Protein AF-A0A2I0KQS5-F1 (afdb_monomer_lite)

Sequence (79 aa):
QGAEKYFRRQSRLNWPEGASSRESIRAVTKLNSLQKLISRYAGPTTSSLSCLLQGLLKYEPSERLTAREALSHPFFKNL

InterPro domains:
  IPR011009 Protein kinase-like domain superfamily [SSF56112] (35-78)
  IPR051175 Dual specificity CLK kinases [PTHR45646] (4-78)

Foldseek 3Di:
DPCCVQADPVRHGPPPVPVPDPVNVVVVVPDDDLCVVLVVPDDPLSVQVSVLVCQQPDPDPVSHDDPVRSCVGPSNVVD

pLDDT: mean 84.47, std 8.57, range [54.72, 96.75]

Organism: Punica granatum (NCBI:txid22663)

Radius of gyration: 16.44 Å; chains: 1; bounding box: 42×28×38 Å

Secondary structure (DSSP, 8-state):
--SGGGB-TTS-B--STTTS-HHHHHHHHTSPPHHHHHTTS-SHHHHHHHHHHHHHT-SSGGGSPPHHHHHTSHHHHT-

Structure (mmCIF, N/CA/C/O backbone):
data_AF-A0A2I0KQS5-F1
#
_entry.id   AF-A0A2I0KQS5-F1
#
loop_
_atom_site.group_PDB
_atom_site.id
_atom_site.type_symbol
_atom_site.label_atom_id
_atom_site.label_alt_id
_atom_site.label_comp_id
_atom_site.label_asym_id
_atom_site.label_entity_id
_atom_site.label_seq_id
_atom_site.pdbx_PDB_ins_code
_atom_site.Cartn_x
_atom_site.Cartn_y
_atom_site.Cartn_z
_atom_site.occupancy
_atom_site.B_iso_or_equiv
_atom_site.auth_seq_id
_atom_site.auth_comp_id
_atom_site.auth_asym_id
_atom_site.auth_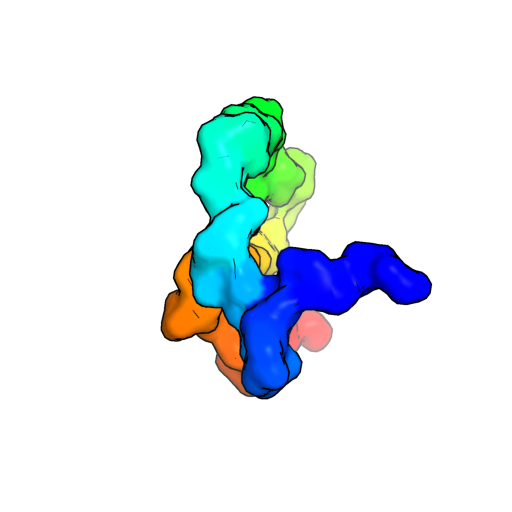atom_id
_atom_site.pdbx_PDB_model_num
ATOM 1 N N . GLN A 1 1 ? -10.534 -20.985 15.057 1.00 54.72 1 GLN A N 1
ATOM 2 C CA . GLN A 1 1 ? -11.719 -20.129 15.302 1.00 54.72 1 GLN A CA 1
ATOM 3 C C . GLN A 1 1 ? -11.344 -18.711 15.776 1.00 54.72 1 GLN A C 1
ATOM 5 O O . GLN A 1 1 ? -11.964 -18.173 16.677 1.00 54.72 1 GLN A O 1
ATOM 10 N N . GLY A 1 2 ? -10.330 -18.056 15.189 1.00 76.38 2 GLY A N 1
ATOM 11 C CA . GLY A 1 2 ? -9.873 -16.737 15.675 1.00 76.38 2 GLY A CA 1
ATOM 12 C C . GLY A 1 2 ? -10.384 -15.533 14.880 1.00 76.38 2 GLY A C 1
ATOM 13 O O . GLY A 1 2 ? -10.299 -14.405 15.363 1.00 76.38 2 GLY A O 1
ATOM 14 N N . ALA A 1 3 ? -10.876 -15.765 13.658 1.00 78.31 3 ALA A N 1
ATOM 15 C CA . ALA A 1 3 ? -11.115 -14.703 12.686 1.00 78.31 3 ALA A CA 1
ATOM 16 C C . ALA A 1 3 ? -12.561 -14.182 12.653 1.00 78.31 3 ALA A C 1
ATOM 18 O O . ALA A 1 3 ? -12.786 -13.087 12.155 1.00 78.31 3 ALA A O 1
ATOM 19 N N . GLU A 1 4 ? -13.528 -14.915 13.213 1.00 83.88 4 GLU A N 1
ATOM 20 C CA . GLU A 1 4 ? -14.961 -14.566 13.180 1.00 83.88 4 GLU A CA 1
ATOM 21 C C . GLU A 1 4 ? -15.251 -13.175 13.764 1.00 83.88 4 GLU A C 1
ATOM 23 O O . GLU A 1 4 ? -16.079 -12.441 13.235 1.00 83.88 4 GLU A O 1
ATOM 28 N N . LYS A 1 5 ? -14.483 -12.752 14.778 1.00 82.38 5 LYS A N 1
ATOM 29 C CA . LYS A 1 5 ? -14.556 -11.409 15.382 1.00 82.38 5 LYS A CA 1
ATOM 30 C C . LYS A 1 5 ? -14.259 -10.250 14.417 1.00 82.38 5 LYS A C 1
ATOM 32 O O . LYS A 1 5 ? -14.556 -9.106 14.743 1.00 82.38 5 LYS A O 1
ATOM 37 N N . TYR A 1 6 ? -13.655 -10.525 13.259 1.00 78.31 6 TYR A N 1
ATOM 38 C CA . TYR A 1 6 ? -13.348 -9.521 12.238 1.00 78.31 6 TYR A CA 1
ATOM 39 C C . TYR A 1 6 ? -14.443 -9.391 11.171 1.00 78.31 6 TYR A C 1
ATOM 41 O O . TYR A 1 6 ? -14.322 -8.537 10.297 1.00 78.31 6 TYR A O 1
ATOM 49 N N . PHE A 1 7 ? -15.510 -10.196 11.214 1.00 85.62 7 PHE A N 1
ATOM 50 C CA . PHE A 1 7 ? -16.576 -10.191 10.209 1.00 85.62 7 PHE A CA 1
ATOM 51 C C . PHE A 1 7 ? -17.936 -9.850 10.832 1.00 85.62 7 PHE A C 1
ATOM 53 O O . PHE A 1 7 ? -18.247 -10.216 11.962 1.00 85.62 7 PHE A O 1
ATOM 60 N N . ARG A 1 8 ? -18.777 -9.135 10.080 1.00 85.62 8 ARG A N 1
ATOM 61 C CA . ARG A 1 8 ? -20.193 -8.919 10.406 1.00 85.62 8 ARG A CA 1
ATOM 62 C C . ARG A 1 8 ? -20.990 -10.195 10.109 1.00 85.62 8 ARG A C 1
ATOM 64 O O . ARG A 1 8 ? -20.534 -11.055 9.362 1.00 85.62 8 ARG A O 1
ATOM 71 N N . ARG A 1 9 ? -22.235 -10.272 10.602 1.00 81.94 9 ARG A N 1
ATOM 72 C CA . ARG A 1 9 ? -23.161 -11.417 10.408 1.00 81.94 9 ARG A CA 1
ATOM 73 C C . ARG A 1 9 ? -23.354 -11.869 8.944 1.00 81.94 9 ARG A C 1
ATOM 75 O O . ARG A 1 9 ? -23.805 -12.979 8.719 1.00 81.94 9 ARG A O 1
ATOM 82 N N . GLN A 1 10 ? -23.014 -11.027 7.965 1.00 81.69 10 GLN A N 1
ATOM 83 C CA . GLN A 1 10 ? -23.099 -11.301 6.522 1.00 81.69 10 GLN A CA 1
ATOM 84 C C . GLN A 1 10 ? -21.744 -11.673 5.883 1.00 81.69 10 GLN A C 1
ATOM 86 O O . GLN A 1 10 ? -21.555 -11.462 4.688 1.00 81.69 10 GLN A O 1
ATOM 91 N N . SER A 1 11 ? -20.756 -12.117 6.667 1.00 81.25 11 SER A N 1
ATOM 92 C CA . SER A 1 11 ? -19.386 -12.417 6.203 1.00 81.25 11 SER A CA 1
ATOM 93 C C . SER A 1 11 ? -18.658 -11.241 5.537 1.00 81.25 11 SER A C 1
ATOM 95 O O . SER A 1 11 ? -17.614 -11.412 4.912 1.00 81.25 11 SER A O 1
ATOM 97 N N . ARG A 1 12 ? -19.175 -10.016 5.686 1.00 82.94 12 ARG A N 1
ATOM 98 C CA . ARG A 1 12 ? -1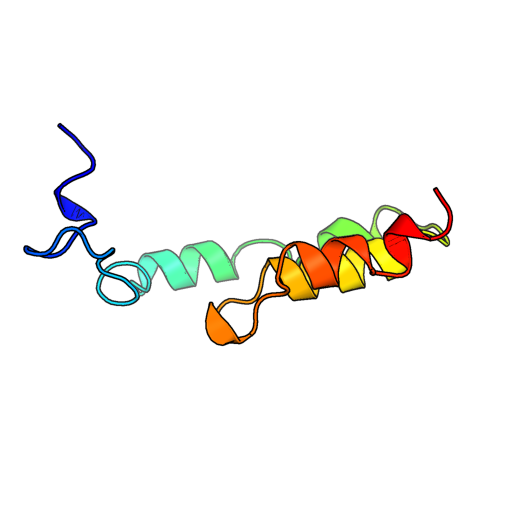8.471 -8.793 5.294 1.00 82.94 12 ARG A CA 1
ATOM 99 C C . ARG A 1 12 ? -17.480 -8.426 6.382 1.00 82.94 12 ARG A C 1
ATOM 101 O O . ARG A 1 12 ? -17.832 -8.465 7.560 1.00 82.94 12 ARG A O 1
ATOM 108 N N . LEU A 1 13 ? -16.269 -8.042 5.991 1.00 80.75 13 LEU A N 1
ATOM 109 C CA . LEU A 1 13 ? -15.266 -7.535 6.921 1.00 80.75 13 LEU A CA 1
ATOM 110 C C . LEU A 1 13 ? -15.862 -6.386 7.745 1.00 80.75 13 LEU A C 1
ATOM 112 O O . LEU A 1 13 ? -16.500 -5.485 7.196 1.00 80.75 13 LEU A O 1
ATOM 116 N N . ASN A 1 14 ? -15.665 -6.424 9.059 1.00 80.38 14 ASN A N 1
ATOM 117 C CA . ASN A 1 14 ? -16.016 -5.328 9.945 1.00 80.38 14 ASN A CA 1
ATOM 118 C C . ASN A 1 14 ? -14.937 -4.240 9.836 1.00 80.38 14 ASN A C 1
ATOM 120 O O . ASN A 1 14 ? -14.049 -4.136 10.674 1.00 80.38 14 ASN A O 1
ATOM 124 N N . TRP A 1 15 ? -14.963 -3.503 8.726 1.00 72.56 15 TRP A N 1
ATOM 125 C CA . TRP A 1 15 ? -14.054 -2.401 8.424 1.00 72.56 15 TRP A CA 1
ATOM 126 C C . TRP A 1 15 ? -14.873 -1.158 8.050 1.00 72.56 15 TRP A C 1
ATOM 128 O O . TRP A 1 15 ? -15.811 -1.291 7.260 1.00 72.56 15 TRP A O 1
ATOM 138 N N . PRO A 1 16 ? -14.520 0.035 8.559 1.00 74.88 16 PRO A N 1
ATOM 139 C CA . PRO A 1 16 ? -13.392 0.310 9.452 1.00 74.88 16 PRO A CA 1
ATOM 140 C C . PRO A 1 16 ? -13.691 0.061 10.944 1.00 74.88 16 PRO A C 1
ATOM 142 O O . PRO A 1 16 ? -12.761 0.121 11.752 1.00 74.88 16 PRO A O 1
ATOM 145 N N . GLU A 1 17 ? -14.943 -0.224 11.339 1.00 73.19 17 GLU A N 1
ATOM 146 C CA . GLU A 1 17 ? -15.299 -0.401 12.756 1.00 73.19 17 GLU A CA 1
ATOM 147 C C . GLU A 1 17 ? -14.475 -1.497 13.451 1.00 73.19 17 GLU A C 1
ATOM 149 O O . GLU A 1 17 ? -14.604 -2.684 13.170 1.00 73.19 17 GLU A O 1
ATOM 154 N N . GLY A 1 18 ? -13.653 -1.088 14.422 1.00 66.06 18 GLY A N 1
ATOM 155 C CA . GLY A 1 18 ? -12.784 -1.978 15.200 1.00 66.06 18 GLY A CA 1
ATOM 156 C C . GLY A 1 18 ? -11.356 -2.110 14.663 1.00 66.06 18 GLY A C 1
ATOM 157 O O . GLY A 1 18 ? -10.499 -2.636 15.370 1.00 66.06 18 GLY A O 1
ATOM 158 N N . ALA A 1 19 ? -11.063 -1.588 13.470 1.00 68.31 19 ALA A N 1
ATOM 159 C CA . ALA A 1 19 ? -9.718 -1.606 12.892 1.00 68.31 19 ALA A CA 1
ATOM 160 C C . ALA A 1 19 ? -8.926 -0.301 13.121 1.00 68.31 19 ALA A C 1
ATOM 162 O O . ALA A 1 19 ? -7.692 -0.290 13.104 1.00 68.31 19 ALA A O 1
ATOM 163 N N . SER A 1 20 ? -9.633 0.794 13.398 1.00 73.38 20 SER A N 1
ATOM 164 C CA . SER A 1 20 ? -9.100 2.138 13.651 1.00 73.38 20 SER A CA 1
ATOM 165 C C . SER A 1 20 ? -9.197 2.547 15.129 1.00 73.38 20 SER A C 1
ATOM 167 O O . SER A 1 20 ? -9.590 3.665 15.458 1.00 73.38 20 SER A O 1
ATOM 169 N N . SER A 1 21 ? -8.829 1.648 16.053 1.00 80.19 21 SER A N 1
ATOM 170 C CA . SER A 1 21 ? -8.715 2.012 17.474 1.00 80.19 21 SER A CA 1
ATOM 171 C C . SER A 1 21 ? -7.643 3.087 17.695 1.00 80.19 21 SER A C 1
ATOM 173 O O . SER A 1 21 ? -6.691 3.214 16.917 1.00 80.19 21 SER A O 1
ATOM 175 N N . ARG A 1 22 ? -7.753 3.854 18.788 1.00 82.19 22 ARG A N 1
ATOM 176 C CA . ARG A 1 22 ? -6.750 4.880 19.135 1.00 82.19 22 ARG A CA 1
ATOM 177 C C . ARG A 1 22 ? -5.369 4.251 19.328 1.00 82.19 22 ARG A C 1
ATOM 179 O O . ARG A 1 22 ? -4.363 4.863 18.981 1.00 82.19 22 ARG A O 1
ATOM 186 N N . GLU A 1 23 ? -5.321 3.029 19.846 1.00 83.06 23 GLU A N 1
ATOM 187 C CA . GLU A 1 23 ? -4.111 2.233 20.040 1.00 83.06 23 GLU A CA 1
ATOM 188 C C . GLU A 1 23 ? -3.489 1.836 18.697 1.00 83.06 23 GLU A C 1
ATOM 190 O O . GLU A 1 23 ? -2.284 2.005 18.520 1.00 83.06 23 GLU A O 1
ATOM 195 N N . SER A 1 24 ? -4.309 1.382 17.741 1.00 80.25 24 SER A N 1
ATOM 196 C CA . SER A 1 24 ? -3.886 1.041 16.375 1.00 80.25 24 SER A CA 1
ATOM 197 C C . SER A 1 24 ? -3.302 2.264 15.664 1.00 80.25 24 SER A C 1
ATOM 199 O O . SER A 1 24 ? -2.176 2.223 15.169 1.00 80.25 24 SER A O 1
ATOM 201 N N . ILE A 1 25 ? -4.004 3.403 15.723 1.00 82.44 25 ILE A N 1
ATOM 202 C CA . ILE A 1 25 ? -3.533 4.670 15.145 1.00 82.44 25 ILE A CA 1
ATOM 203 C C . ILE A 1 25 ? -2.203 5.085 15.785 1.00 82.44 25 ILE A C 1
ATOM 205 O O . ILE A 1 25 ? -1.241 5.375 15.075 1.00 82.44 25 ILE A O 1
ATOM 209 N N . ARG A 1 26 ? -2.099 5.051 17.122 1.00 85.69 26 ARG A N 1
ATOM 210 C CA . ARG A 1 26 ? -0.851 5.366 17.838 1.00 85.69 26 ARG A CA 1
ATOM 211 C C . ARG A 1 26 ? 0.294 4.442 17.432 1.00 85.69 26 ARG A C 1
ATOM 213 O O . ARG A 1 26 ? 1.406 4.925 17.238 1.00 85.69 26 ARG A O 1
ATOM 220 N N . ALA A 1 27 ? 0.048 3.142 17.291 1.00 87.00 27 ALA A N 1
ATOM 221 C CA . ALA A 1 27 ? 1.060 2.190 16.847 1.00 87.00 27 ALA A CA 1
ATOM 222 C C . ALA A 1 27 ? 1.558 2.524 15.432 1.00 87.00 27 ALA A C 1
ATOM 224 O O . ALA A 1 27 ? 2.766 2.625 15.229 1.00 87.00 27 ALA A O 1
ATOM 225 N N . VAL A 1 28 ? 0.647 2.795 14.491 1.00 84.19 28 VAL A N 1
ATOM 226 C CA . VAL A 1 28 ? 0.991 3.162 13.107 1.00 84.19 28 VAL A CA 1
ATOM 227 C C . VAL A 1 28 ? 1.753 4.488 13.046 1.00 84.19 28 VAL A C 1
ATOM 229 O O . VAL A 1 28 ? 2.757 4.576 12.347 1.00 84.19 28 VAL A O 1
ATOM 232 N N . THR A 1 29 ? 1.354 5.503 13.820 1.00 82.69 29 THR A N 1
ATOM 233 C CA . THR A 1 29 ? 2.048 6.809 13.837 1.00 82.69 29 THR A CA 1
ATOM 234 C C . THR A 1 29 ? 3.486 6.750 14.359 1.00 82.69 29 THR A C 1
ATOM 236 O O . THR A 1 29 ? 4.278 7.634 14.047 1.00 82.69 29 THR A O 1
ATOM 239 N N . LYS A 1 30 ? 3.845 5.719 15.138 1.00 88.62 30 LYS A N 1
ATOM 240 C CA . LYS A 1 30 ? 5.220 5.500 15.619 1.00 88.62 30 LYS A CA 1
ATOM 241 C C . LYS A 1 30 ? 6.123 4.840 14.575 1.00 88.62 30 LYS A C 1
ATOM 243 O O . LYS A 1 30 ? 7.336 4.800 14.771 1.00 88.62 30 LYS A O 1
ATOM 248 N N . LEU A 1 31 ? 5.557 4.290 13.501 1.00 88.50 31 LEU A N 1
ATOM 249 C CA . LEU A 1 31 ? 6.330 3.660 12.437 1.00 88.50 31 LEU A CA 1
ATOM 250 C C . LEU A 1 31 ? 7.029 4.717 11.576 1.00 88.50 31 LEU A C 1
ATOM 252 O O . LEU A 1 31 ? 6.576 5.854 11.438 1.00 88.50 31 LEU A O 1
ATOM 256 N N . ASN A 1 32 ? 8.138 4.324 10.953 1.00 86.75 32 ASN A N 1
ATOM 257 C CA . ASN A 1 32 ? 8.769 5.157 9.936 1.00 86.75 32 ASN A CA 1
ATOM 258 C C . ASN A 1 32 ? 7.821 5.338 8.747 1.00 86.75 32 ASN A C 1
ATOM 260 O O . ASN A 1 32 ? 7.176 4.383 8.313 1.00 86.75 32 ASN A O 1
ATOM 264 N N . SER A 1 33 ? 7.776 6.549 8.186 1.00 87.19 33 SER A N 1
ATOM 265 C CA . SER A 1 33 ? 7.011 6.779 6.963 1.00 87.19 33 SER A CA 1
ATOM 266 C C . SER A 1 33 ? 7.558 5.918 5.825 1.00 87.19 33 SER A C 1
ATOM 268 O O . SER A 1 33 ? 8.766 5.686 5.726 1.00 87.19 33 SER A O 1
ATOM 270 N N . LEU A 1 34 ? 6.668 5.483 4.931 1.00 84.69 34 LEU A N 1
ATOM 271 C CA . LEU A 1 34 ? 7.036 4.709 3.744 1.00 84.69 34 LEU A CA 1
ATOM 272 C C . LEU A 1 34 ? 8.143 5.410 2.939 1.00 84.69 34 LEU A C 1
ATOM 274 O O . LEU A 1 34 ? 9.112 4.778 2.534 1.00 84.69 34 LEU A O 1
ATOM 278 N N . GLN A 1 35 ? 8.048 6.737 2.803 1.00 81.19 35 GLN A N 1
ATOM 279 C CA . GLN A 1 35 ? 9.083 7.557 2.174 1.00 81.19 35 GLN A CA 1
ATOM 280 C C . GLN A 1 35 ? 10.442 7.392 2.866 1.00 81.19 35 GLN A C 1
ATOM 282 O O . GLN A 1 35 ? 11.420 7.088 2.196 1.00 81.19 35 GLN A O 1
ATOM 287 N N . LYS A 1 36 ? 10.515 7.495 4.201 1.00 85.62 36 LYS A N 1
ATOM 288 C CA . LYS A 1 36 ? 11.774 7.318 4.950 1.00 85.62 36 LYS A CA 1
ATOM 289 C C . LYS A 1 36 ? 12.367 5.916 4.815 1.00 85.62 36 LYS A C 1
ATOM 291 O O . LYS A 1 36 ? 13.584 5.777 4.898 1.00 85.62 36 LYS A O 1
ATOM 296 N N . LEU A 1 37 ? 11.536 4.886 4.657 1.00 87.38 37 LEU A N 1
ATOM 297 C CA . LEU A 1 37 ? 12.006 3.517 4.438 1.00 87.38 37 LEU A CA 1
ATOM 298 C C . LEU A 1 37 ? 12.601 3.356 3.036 1.00 87.38 37 LEU A C 1
ATOM 300 O O . LEU A 1 37 ? 13.684 2.796 2.900 1.00 87.38 37 LEU A O 1
ATOM 304 N N . ILE A 1 38 ? 11.927 3.890 2.016 1.00 85.06 38 ILE A N 1
ATOM 305 C CA . ILE A 1 38 ? 12.338 3.740 0.615 1.00 85.06 38 ILE A CA 1
ATOM 306 C C . ILE A 1 38 ? 13.511 4.656 0.265 1.00 85.06 38 ILE A C 1
ATOM 308 O O . ILE A 1 38 ? 14.424 4.212 -0.417 1.00 85.06 38 ILE A O 1
ATOM 312 N N . SER A 1 39 ? 13.548 5.895 0.769 1.00 81.88 39 SER A N 1
ATOM 313 C CA . SER A 1 39 ? 14.626 6.864 0.498 1.00 81.88 39 SER A CA 1
ATOM 314 C C . SER A 1 39 ? 16.022 6.374 0.894 1.00 81.88 39 SER A C 1
ATOM 316 O O . SER A 1 39 ? 17.011 6.917 0.415 1.00 81.88 39 SER A O 1
ATOM 318 N N . ARG A 1 40 ? 16.121 5.347 1.748 1.00 83.69 40 ARG A N 1
ATOM 319 C CA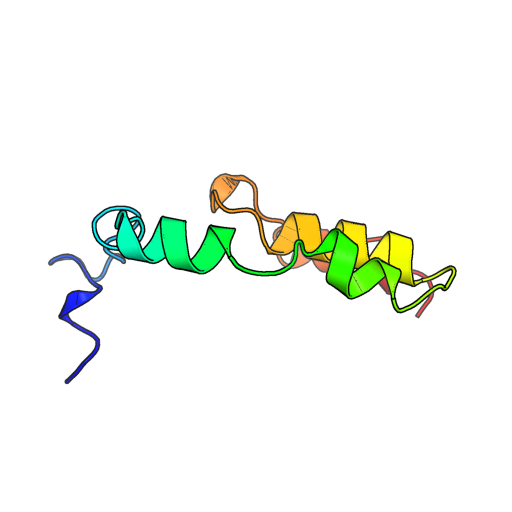 . ARG A 1 40 ? 17.388 4.680 2.097 1.00 83.69 40 ARG A CA 1
ATOM 320 C C . ARG A 1 40 ? 17.991 3.906 0.925 1.00 83.69 40 ARG A C 1
ATOM 322 O O . ARG A 1 40 ? 19.196 3.695 0.888 1.00 83.69 40 ARG A O 1
ATOM 329 N N . TYR A 1 41 ? 17.155 3.499 -0.021 1.00 80.06 41 TYR A N 1
ATOM 330 C CA . TYR A 1 41 ? 17.540 2.829 -1.248 1.00 80.06 41 TYR A CA 1
ATOM 331 C C . TYR A 1 41 ? 17.498 3.892 -2.354 1.00 80.06 41 TYR A C 1
ATOM 333 O O . TYR A 1 41 ? 16.449 4.197 -2.920 1.00 80.06 41 TYR A O 1
ATOM 341 N N . ALA A 1 42 ? 18.626 4.558 -2.601 1.00 71.25 42 ALA A N 1
ATOM 342 C CA . ALA A 1 42 ? 18.717 5.582 -3.638 1.00 71.25 42 ALA A CA 1
ATOM 343 C C . ALA A 1 42 ? 18.926 4.912 -5.005 1.00 71.25 42 ALA A C 1
ATOM 345 O O . ALA A 1 42 ? 19.932 4.239 -5.217 1.00 71.25 42 ALA A O 1
ATOM 346 N N . GLY A 1 43 ? 17.980 5.085 -5.931 1.00 77.69 43 GLY A N 1
ATOM 347 C CA . GLY A 1 43 ? 18.110 4.584 -7.296 1.00 77.69 43 GLY A CA 1
ATOM 348 C C . GLY A 1 43 ? 17.009 5.106 -8.227 1.00 77.69 43 GLY A C 1
ATOM 349 O O . GLY A 1 43 ? 15.939 5.494 -7.757 1.00 77.69 43 GLY A O 1
ATOM 350 N N . PRO A 1 44 ? 17.221 5.093 -9.555 1.00 75.06 44 PRO A N 1
ATOM 351 C CA . PRO A 1 44 ? 16.217 5.542 -10.527 1.00 75.06 44 PRO A CA 1
ATOM 352 C C . PRO A 1 44 ? 14.880 4.789 -10.428 1.00 75.06 44 PRO A C 1
ATOM 354 O O . PRO A 1 44 ? 13.824 5.341 -10.720 1.00 75.06 44 PRO A O 1
ATOM 357 N N . THR A 1 45 ? 14.920 3.532 -9.984 1.00 82.12 45 THR A N 1
ATOM 358 C CA . THR A 1 45 ? 13.750 2.660 -9.814 1.00 82.12 45 THR A CA 1
ATOM 359 C C . THR A 1 45 ? 13.029 2.866 -8.481 1.00 82.12 45 THR A C 1
ATOM 361 O O . THR A 1 45 ? 11.888 2.436 -8.323 1.00 82.12 45 THR A O 1
ATOM 364 N N . THR A 1 46 ? 13.652 3.527 -7.502 1.00 86.56 46 THR A N 1
ATOM 365 C CA . THR A 1 46 ? 13.081 3.623 -6.150 1.00 86.56 46 THR A CA 1
ATOM 366 C C . THR A 1 46 ? 12.022 4.712 -6.041 1.00 86.56 46 THR A C 1
ATOM 368 O O . THR A 1 46 ? 11.080 4.582 -5.259 1.00 86.56 46 THR A O 1
ATOM 371 N N . SER A 1 47 ? 12.089 5.731 -6.901 1.00 86.25 47 SER A N 1
ATOM 372 C CA . SER A 1 47 ? 11.031 6.732 -7.064 1.00 86.25 47 SER A CA 1
ATOM 373 C C . SER A 1 47 ? 9.751 6.121 -7.651 1.00 86.25 47 SER A C 1
ATOM 375 O O . SER A 1 47 ? 8.667 6.318 -7.097 1.00 86.25 47 SER A O 1
ATOM 377 N N . SER A 1 48 ? 9.865 5.317 -8.715 1.00 89.50 48 SER A N 1
ATOM 378 C CA . SER A 1 48 ? 8.721 4.633 -9.329 1.00 89.50 48 SER A CA 1
ATOM 379 C C . SER A 1 48 ? 8.159 3.534 -8.421 1.00 89.50 48 SER A C 1
ATOM 381 O O . SER A 1 48 ? 6.941 3.388 -8.333 1.00 89.50 48 SER A O 1
ATOM 383 N N . LEU A 1 49 ? 9.007 2.830 -7.664 1.00 90.12 49 LEU A N 1
ATOM 384 C CA . LEU A 1 49 ? 8.562 1.900 -6.622 1.00 90.12 49 LEU A 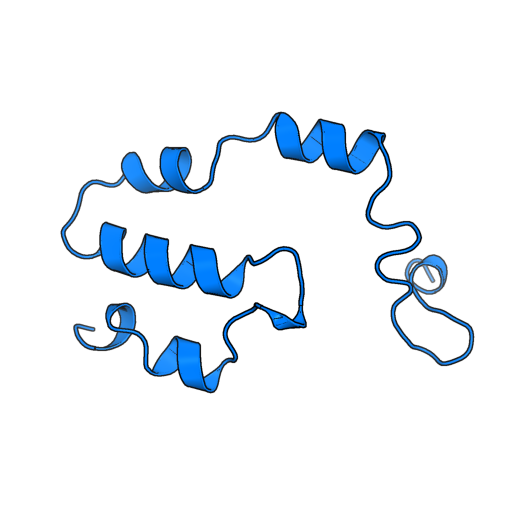CA 1
ATOM 385 C C . LEU A 1 49 ? 7.791 2.617 -5.504 1.00 90.12 49 LEU A C 1
ATOM 387 O O . LEU A 1 49 ? 6.739 2.148 -5.081 1.00 90.12 49 LEU A O 1
ATOM 391 N N . SER A 1 50 ? 8.286 3.768 -5.038 1.00 90.25 50 SER A N 1
ATOM 392 C CA . SER A 1 50 ? 7.609 4.570 -4.012 1.00 90.25 50 SER A CA 1
ATOM 393 C C . SER A 1 50 ? 6.218 5.006 -4.461 1.00 90.25 50 SER A C 1
ATOM 395 O O . SER A 1 50 ? 5.262 4.871 -3.700 1.00 90.25 50 SER A O 1
ATOM 397 N N . CYS A 1 51 ? 6.084 5.460 -5.709 1.00 90.81 51 CYS A N 1
ATOM 398 C CA . CYS A 1 51 ? 4.795 5.845 -6.278 1.00 90.81 51 CYS A CA 1
ATOM 399 C C . CYS A 1 51 ? 3.817 4.656 -6.339 1.00 90.81 51 CYS A C 1
ATOM 401 O O . CYS A 1 51 ? 2.682 4.772 -5.873 1.00 90.81 51 CYS A O 1
ATOM 403 N N . LEU A 1 52 ? 4.285 3.485 -6.788 1.00 93.94 52 LEU A N 1
ATOM 404 C CA . LEU A 1 52 ? 3.485 2.258 -6.803 1.00 93.94 52 LEU A CA 1
ATOM 405 C C . LEU A 1 52 ? 3.009 1.868 -5.395 1.00 93.94 52 LEU A C 1
ATOM 407 O O . LEU A 1 52 ? 1.820 1.630 -5.178 1.00 93.94 52 L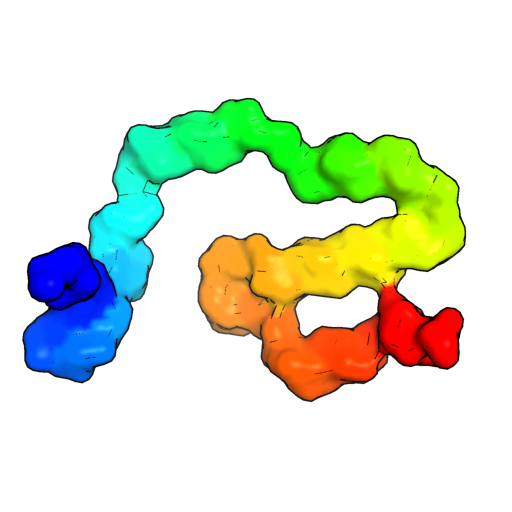EU A O 1
ATOM 411 N N . LEU A 1 53 ? 3.926 1.818 -4.424 1.00 93.81 53 LEU A N 1
ATOM 412 C CA . LEU A 1 53 ? 3.611 1.421 -3.050 1.00 93.81 53 LEU A CA 1
ATOM 413 C C . LEU A 1 53 ? 2.660 2.410 -2.368 1.00 93.81 53 LEU A C 1
ATOM 415 O O . LEU A 1 53 ? 1.771 1.982 -1.637 1.00 93.81 53 LEU A O 1
ATOM 419 N N . GLN A 1 54 ? 2.796 3.713 -2.627 1.00 92.31 54 GLN A N 1
ATOM 420 C CA . GLN A 1 54 ? 1.861 4.721 -2.118 1.00 92.31 54 GLN A CA 1
ATOM 421 C C . GLN A 1 54 ? 0.439 4.515 -2.648 1.00 92.31 54 GLN A C 1
ATOM 423 O O . GLN A 1 54 ? -0.512 4.726 -1.898 1.00 92.31 54 GLN A O 1
ATOM 428 N N . GLY A 1 55 ? 0.285 4.090 -3.905 1.00 94.19 55 GLY A N 1
ATOM 429 C CA . GLY A 1 55 ? -1.020 3.771 -4.485 1.00 94.19 55 GLY A CA 1
ATOM 430 C C . GLY A 1 55 ? -1.616 2.458 -3.964 1.00 94.19 55 GLY A C 1
ATOM 431 O O . GLY A 1 55 ? -2.817 2.379 -3.725 1.00 94.19 55 GLY A O 1
ATOM 432 N N . LEU A 1 56 ? -0.793 1.430 -3.736 1.00 95.38 56 LEU A N 1
ATOM 433 C CA . LEU A 1 56 ? -1.250 0.139 -3.199 1.00 95.38 56 LEU A CA 1
ATOM 434 C C . LEU A 1 56 ? -1.630 0.211 -1.715 1.00 95.38 56 LEU A C 1
ATOM 436 O O . LEU A 1 56 ? -2.583 -0.434 -1.280 1.00 95.38 56 LEU A O 1
ATOM 440 N N . LEU A 1 57 ? -0.887 0.995 -0.933 1.00 91.50 57 LEU A N 1
ATOM 441 C CA . LEU A 1 57 ? -1.027 1.092 0.522 1.00 91.50 57 LEU A CA 1
ATOM 442 C C . LEU A 1 57 ? -1.885 2.289 0.958 1.00 91.50 57 LEU A C 1
ATOM 444 O O . LEU A 1 57 ? -1.748 2.774 2.084 1.00 91.50 57 LEU A O 1
ATOM 448 N N . LYS A 1 58 ? -2.782 2.770 0.087 1.00 89.19 58 LYS A N 1
ATOM 449 C CA . LYS A 1 58 ? -3.781 3.774 0.463 1.00 89.19 58 LYS A CA 1
ATOM 450 C C . LYS A 1 58 ? -4.659 3.254 1.597 1.00 89.19 58 LYS A C 1
ATOM 452 O O . LYS A 1 58 ? -5.129 2.111 1.579 1.00 89.19 58 LYS A O 1
ATOM 457 N N . TYR A 1 59 ? -4.878 4.124 2.583 1.00 81.44 59 TYR A N 1
ATOM 458 C CA . TYR A 1 59 ? -5.698 3.815 3.749 1.00 81.44 59 TYR A CA 1
ATOM 459 C C . TYR A 1 59 ? -7.124 3.451 3.322 1.00 81.44 59 TYR A C 1
ATOM 461 O O . TYR A 1 59 ? -7.596 2.350 3.620 1.00 81.44 59 TYR A O 1
ATOM 469 N N . GLU A 1 60 ? -7.754 4.341 2.552 1.00 83.44 60 GLU A N 1
ATOM 470 C CA . GLU A 1 60 ? -9.096 4.145 2.020 1.00 83.44 60 GLU A CA 1
ATOM 471 C C . GLU A 1 60 ? -9.080 3.108 0.880 1.00 83.44 60 GLU A C 1
ATOM 473 O O . GLU A 1 60 ? -8.395 3.324 -0.125 1.00 83.44 60 GLU A O 1
ATOM 478 N N . PRO A 1 61 ? -9.805 1.975 1.003 1.00 85.75 61 PRO A N 1
ATOM 479 C CA . PRO A 1 61 ? -9.866 0.959 -0.044 1.00 85.75 61 PRO A CA 1
ATOM 480 C C . PRO A 1 61 ? -10.250 1.491 -1.424 1.00 85.75 61 PRO A C 1
ATOM 482 O O . PRO A 1 61 ? -9.693 1.014 -2.409 1.00 85.75 61 PRO A O 1
ATOM 485 N N . SER A 1 62 ? -11.166 2.463 -1.506 1.00 89.00 62 SER A N 1
ATOM 486 C CA . SER A 1 62 ? -11.604 3.024 -2.790 1.00 89.00 62 SER A CA 1
ATOM 487 C C . SER A 1 62 ? -10.545 3.883 -3.483 1.00 89.00 62 SER A C 1
ATOM 489 O O . SER A 1 62 ? -10.678 4.150 -4.670 1.00 89.00 62 SER A O 1
ATOM 491 N N . GLU A 1 63 ? -9.501 4.315 -2.768 1.00 92.56 63 GLU A N 1
ATOM 492 C CA . GLU A 1 63 ? -8.368 5.048 -3.347 1.00 92.56 63 GLU A CA 1
ATOM 493 C C . GLU A 1 63 ? -7.215 4.132 -3.784 1.00 92.56 63 GLU A C 1
ATOM 495 O O . GLU A 1 63 ? -6.244 4.616 -4.371 1.00 92.56 63 GLU A O 1
ATOM 500 N N . ARG A 1 64 ? -7.258 2.833 -3.456 1.00 95.25 64 ARG A N 1
ATOM 501 C CA . ARG A 1 64 ? -6.158 1.913 -3.777 1.00 95.25 64 ARG A CA 1
ATOM 502 C C . ARG A 1 64 ? -6.099 1.632 -5.268 1.00 95.25 64 ARG A C 1
ATOM 504 O O . ARG A 1 64 ? -7.124 1.421 -5.910 1.00 95.25 64 ARG A O 1
ATOM 511 N N . LEU A 1 65 ? -4.875 1.505 -5.775 1.00 96.75 65 LEU A N 1
ATOM 512 C CA . LEU A 1 65 ? -4.649 0.962 -7.111 1.00 96.75 65 LEU A CA 1
ATOM 513 C C . LEU A 1 65 ? -5.226 -0.451 -7.217 1.00 96.75 65 LEU A C 1
ATOM 515 O O . LEU A 1 65 ? -4.959 -1.322 -6.383 1.00 96.75 65 LEU A O 1
ATOM 519 N N . THR A 1 66 ? -5.962 -0.695 -8.293 1.00 96.19 66 THR A N 1
ATOM 520 C CA . THR A 1 66 ? -6.348 -2.044 -8.700 1.00 96.19 66 THR A CA 1
ATOM 521 C C . THR A 1 66 ? -5.130 -2.821 -9.201 1.00 96.19 66 THR A C 1
ATOM 523 O O . THR A 1 66 ? -4.121 -2.247 -9.619 1.00 96.19 66 THR A O 1
ATOM 526 N N . ALA A 1 67 ? -5.232 -4.153 -9.241 1.00 95.44 67 ALA A N 1
ATOM 527 C CA . ALA A 1 67 ? -4.170 -4.997 -9.794 1.00 95.44 67 ALA A CA 1
ATOM 528 C C . ALA A 1 67 ? -3.819 -4.620 -11.247 1.00 95.44 67 ALA A C 1
ATOM 530 O O . ALA A 1 67 ? -2.649 -4.606 -11.623 1.00 95.44 67 ALA A O 1
ATOM 531 N N . ARG A 1 68 ? -4.825 -4.260 -12.056 1.00 96.38 68 ARG A N 1
ATOM 532 C CA . ARG A 1 68 ? -4.635 -3.855 -13.455 1.00 96.38 68 ARG A CA 1
ATOM 533 C C . ARG A 1 68 ? -3.868 -2.537 -13.577 1.00 96.38 68 ARG A C 1
ATOM 535 O O . ARG A 1 68 ? -2.968 -2.432 -14.410 1.00 96.38 68 ARG A O 1
ATOM 542 N N . GLU A 1 69 ? -4.209 -1.545 -12.759 1.00 96.19 69 GLU A N 1
ATOM 543 C CA . GLU A 1 69 ? -3.510 -0.254 -12.745 1.00 96.19 69 GLU A CA 1
ATOM 544 C C . GLU A 1 69 ? -2.082 -0.405 -12.217 1.00 96.19 69 GLU A C 1
ATOM 546 O O . GLU A 1 69 ? -1.152 0.142 -12.807 1.00 96.19 69 GLU A O 1
ATOM 551 N N . ALA A 1 70 ? -1.892 -1.211 -11.167 1.00 96.06 70 ALA A N 1
ATOM 552 C CA . ALA A 1 70 ? -0.580 -1.511 -10.607 1.00 96.06 70 ALA A CA 1
ATOM 553 C C . ALA A 1 70 ? 0.353 -2.152 -11.645 1.00 96.06 70 ALA A C 1
ATOM 555 O O . ALA A 1 70 ? 1.474 -1.685 -11.817 1.00 96.06 70 ALA A O 1
ATOM 556 N N . LEU A 1 71 ? -0.115 -3.155 -12.397 1.00 94.81 71 LEU A N 1
ATOM 557 C CA . LEU A 1 71 ? 0.669 -3.792 -13.468 1.00 94.81 71 LEU A CA 1
ATOM 558 C C . LEU A 1 71 ? 0.964 -2.851 -14.647 1.00 94.81 71 LEU A C 1
ATOM 560 O O . LEU A 1 71 ? 1.936 -3.050 -15.367 1.00 94.81 71 LEU A O 1
ATOM 564 N N . SER A 1 72 ? 0.160 -1.802 -14.827 1.00 94.56 72 SER A N 1
ATOM 565 C CA . SER A 1 72 ? 0.377 -0.775 -15.855 1.00 94.56 72 SER A CA 1
ATOM 566 C C . SER A 1 72 ? 1.325 0.348 -15.397 1.00 94.56 72 SER A C 1
ATOM 568 O O . SER A 1 72 ? 1.595 1.280 -16.163 1.00 94.56 72 SER A O 1
ATOM 570 N N . HIS A 1 73 ? 1.820 0.300 -14.156 1.00 94.25 73 HIS A N 1
ATOM 571 C CA . HIS A 1 73 ? 2.630 1.353 -13.546 1.00 94.25 73 HIS A CA 1
ATOM 572 C C . HIS A 1 73 ? 4.048 1.428 -14.156 1.00 94.25 73 HIS A C 1
ATOM 574 O O . HIS A 1 73 ? 4.641 0.383 -14.430 1.00 94.25 73 HIS A O 1
ATOM 580 N N . PRO A 1 74 ? 4.661 2.628 -14.303 1.00 91.69 74 PRO A N 1
ATOM 581 C CA . PRO A 1 74 ? 6.028 2.792 -14.824 1.00 91.69 74 PRO A CA 1
ATOM 582 C C . PRO A 1 74 ? 7.101 1.943 -14.138 1.00 91.69 74 PRO A C 1
ATOM 584 O O . PRO A 1 74 ? 8.102 1.608 -14.759 1.00 91.69 74 PRO A O 1
ATOM 587 N N . PHE A 1 75 ? 6.876 1.567 -12.876 1.00 91.25 75 PHE A N 1
ATOM 588 C CA . PHE A 1 75 ? 7.736 0.631 -12.149 1.00 91.25 75 PHE A CA 1
ATOM 589 C C . PHE A 1 75 ? 7.937 -0.694 -12.907 1.00 91.25 75 PHE A C 1
ATOM 591 O O . PHE A 1 75 ? 9.056 -1.185 -12.957 1.00 91.25 75 PHE A O 1
ATOM 598 N N . PHE A 1 76 ? 6.888 -1.227 -13.545 1.00 91.81 76 PHE A N 1
ATOM 599 C CA . PHE A 1 76 ? 6.946 -2.484 -14.300 1.00 91.81 76 PHE A CA 1
ATOM 600 C C . PHE A 1 76 ? 7.292 -2.303 -15.787 1.00 91.81 76 PHE A C 1
ATOM 602 O O . PHE A 1 76 ? 7.492 -3.290 -16.482 1.00 91.81 76 PHE A O 1
ATOM 609 N N . LYS A 1 77 ? 7.356 -1.065 -16.301 1.00 84.56 77 LYS A N 1
ATOM 610 C CA . LYS A 1 77 ? 7.616 -0.796 -17.732 1.00 84.56 77 LYS A CA 1
ATOM 611 C C . LYS A 1 77 ?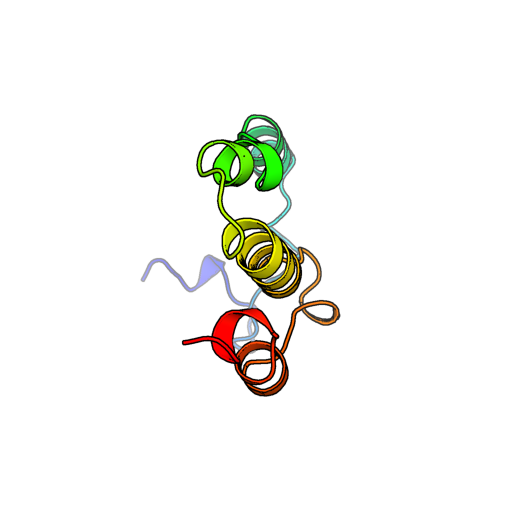 9.093 -0.888 -18.127 1.00 84.56 77 LYS A C 1
ATOM 613 O O . LYS A 1 77 ? 9.383 -0.967 -19.313 1.00 84.56 77 LYS A O 1
ATOM 618 N N . ASN A 1 78 ? 9.992 -0.863 -17.144 1.00 65.31 78 ASN A N 1
ATOM 619 C CA . ASN A 1 78 ? 11.445 -0.937 -17.328 1.00 65.31 78 ASN A CA 1
ATOM 620 C C . ASN A 1 78 ? 12.046 -2.194 -16.660 1.00 65.31 78 ASN A C 1
ATOM 622 O O . ASN A 1 78 ? 13.207 -2.157 -16.251 1.00 65.31 78 ASN A O 1
ATOM 626 N N . LEU A 1 79 ? 11.234 -3.242 -16.464 1.00 59.34 79 LEU A N 1
ATOM 627 C CA . LEU A 1 79 ? 11.687 -4.561 -16.001 1.00 59.34 79 LEU A CA 1
ATOM 628 C C . LEU A 1 79 ? 12.204 -5.411 -17.161 1.00 59.34 79 LEU A C 1
ATOM 630 O O . LEU A 1 79 ? 11.651 -5.274 -18.275 1.00 59.34 79 LEU A O 1
#